Protein AF-A0A534YX57-F1 (afdb_monomer)

Secondary structure (DSSP, 8-state):
-----PPP-HHHHHTS-TTSEEEEETTEEEEEESSPP-HHHHHHHHHHTT-SEEEEEETTTTEEEEEEEETTEEEEEEEEESS-EE--TT-TTS-EEGGGGSPP-

Mean predicted aligned error: 5.79 Å

Solvent-accessible surface area (backbone atoms only — not comparable to full-atom values): 6204 Å² total; per-residue (Å²): 133,85,70,85,81,67,66,51,49,73,69,57,57,59,68,50,59,58,80,32,34,40,39,29,48,69,38,28,70,47,87,60,37,81,61,86,72,65,51,70,64,50,51,53,50,41,45,73,72,63,46,50,30,45,36,42,38,36,50,88,84,33,33,42,38,34,32,36,51,52,98,80,37,82,42,79,78,46,76,46,61,57,76,46,80,42,62,47,84,90,43,55,94,45,81,43,57,46,49,72,53,52,79,81,133

Radius of gyration: 13.32 Å; Cα contacts (8 Å, |Δi|>4): 173; chains: 1; bounding box: 28×33×34 Å

pLDDT: mean 84.55, std 11.92, range [34.34, 96.19]

Sequence (105 aa):
MSGERRRATYEDL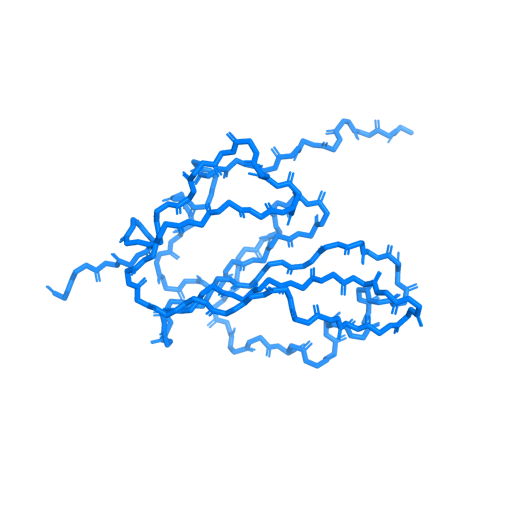CKVPDHLVAEIIDGELISPSTGALDRGRKMQVYARERLGHLWIVDPSPRTLEIYSLEDGRWVVLGTHAGSAHVRAEPFEAVELVTTRWWREP

Foldseek 3Di:
DPDPQDFDDLVNLLPPPLQWKWKAWQRHIDDTHNDDPPCVVVLLVSLVVVTAKMWIQHNVQLKIWIWGQDPSDTDTPDIDGAFDWDQDPPRNVDTRTSN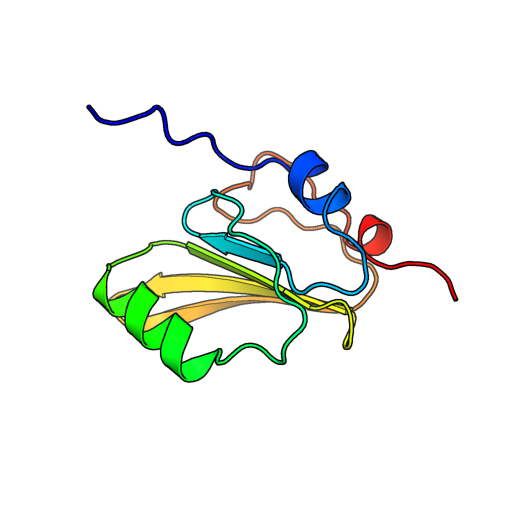SSYDDD

Structure (mmCIF, N/CA/C/O backbone):
data_AF-A0A534YX57-F1
#
_entry.id   AF-A0A534YX57-F1
#
loop_
_atom_site.group_PDB
_atom_site.id
_atom_site.type_symbol
_atom_site.label_atom_id
_atom_site.label_alt_id
_atom_site.label_comp_id
_atom_site.label_asym_id
_atom_site.label_entity_id
_atom_site.label_seq_id
_atom_site.pdbx_PDB_ins_code
_atom_site.Cartn_x
_atom_site.Cartn_y
_atom_site.Cartn_z
_atom_site.occupancy
_atom_site.B_iso_or_equiv
_atom_site.auth_seq_id
_atom_site.auth_comp_id
_atom_site.auth_asym_id
_atom_site.auth_atom_id
_atom_site.pdbx_PDB_model_num
ATOM 1 N N . MET A 1 1 ? -2.476 22.919 14.879 1.00 34.34 1 MET A N 1
ATOM 2 C CA . MET A 1 1 ? -2.191 23.217 13.462 1.00 34.34 1 MET A CA 1
ATOM 3 C C . MET A 1 1 ? -2.335 21.916 12.687 1.00 34.34 1 MET A C 1
ATOM 5 O O . MET A 1 1 ? -1.375 21.164 12.607 1.00 34.34 1 MET A O 1
ATOM 9 N N . SER A 1 2 ? -3.546 21.576 12.239 1.00 45.94 2 SER A N 1
ATOM 10 C CA . SER A 1 2 ? -3.729 20.421 11.355 1.00 45.94 2 SER A CA 1
ATOM 11 C C . SER A 1 2 ? -3.248 20.871 9.982 1.0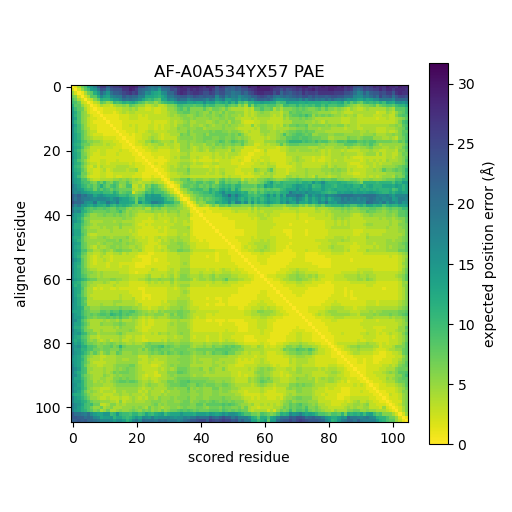0 45.94 2 SER A C 1
ATOM 13 O O . SER A 1 2 ? -3.957 21.618 9.317 1.00 45.94 2 SER A O 1
ATOM 15 N N . GLY A 1 3 ? -2.009 20.534 9.618 1.00 46.38 3 GLY A N 1
ATOM 16 C CA . GLY A 1 3 ? -1.552 20.722 8.244 1.00 46.38 3 GLY A CA 1
ATOM 17 C C . GLY A 1 3 ? -2.514 19.982 7.319 1.00 46.38 3 GLY A C 1
ATOM 18 O O . GLY A 1 3 ? -2.968 18.890 7.667 1.00 46.38 3 GLY A O 1
ATOM 19 N N . GLU A 1 4 ? -2.893 20.596 6.202 1.00 50.69 4 GLU A N 1
ATOM 20 C CA . GLU A 1 4 ? -3.679 19.924 5.170 1.00 50.69 4 GLU A CA 1
ATOM 21 C C . GLU A 1 4 ? -2.941 18.651 4.750 1.00 50.69 4 GLU A C 1
ATOM 23 O O . GLU A 1 4 ? -1.905 18.692 4.089 1.00 50.69 4 GLU A O 1
ATOM 28 N N . ARG A 1 5 ? -3.456 17.512 5.215 1.00 60.12 5 ARG A N 1
ATOM 29 C CA . ARG A 1 5 ? -2.985 16.179 4.859 1.00 60.12 5 ARG A CA 1
ATOM 30 C C . ARG A 1 5 ? -3.287 15.954 3.381 1.00 60.12 5 ARG A C 1
ATOM 32 O O . ARG A 1 5 ? -4.438 15.721 3.005 1.00 60.12 5 ARG A O 1
ATOM 39 N N . ARG A 1 6 ? -2.281 16.157 2.520 1.00 75.44 6 ARG A N 1
ATOM 40 C CA . ARG A 1 6 ? -2.433 16.043 1.065 1.00 75.44 6 ARG A CA 1
ATOM 41 C C . ARG A 1 6 ? -2.500 14.567 0.700 1.00 75.44 6 ARG A C 1
ATOM 43 O O . ARG A 1 6 ? -1.511 13.852 0.839 1.00 75.44 6 ARG A O 1
ATOM 50 N N . ARG A 1 7 ? -3.632 14.145 0.132 1.00 80.94 7 ARG A N 1
ATOM 51 C CA . ARG A 1 7 ? -3.745 12.832 -0.511 1.00 80.94 7 ARG A CA 1
ATOM 52 C C . ARG A 1 7 ? -2.665 12.686 -1.586 1.00 80.94 7 ARG A C 1
ATOM 54 O O . ARG A 1 7 ? -2.549 13.528 -2.476 1.00 80.94 7 ARG A O 1
ATOM 61 N N . ALA A 1 8 ? -1.882 11.624 -1.491 1.00 85.06 8 ALA A N 1
ATOM 62 C CA . ALA A 1 8 ? -1.036 11.132 -2.554 1.00 85.06 8 ALA A CA 1
ATOM 63 C C . ALA A 1 8 ? -1.854 10.868 -3.813 1.00 85.06 8 ALA A C 1
ATOM 65 O O . ALA A 1 8 ? -3.041 10.556 -3.784 1.00 85.06 8 ALA A O 1
ATOM 66 N N . THR A 1 9 ? -1.184 11.001 -4.937 1.00 85.94 9 THR A N 1
ATOM 67 C CA . THR A 1 9 ? -1.727 10.734 -6.257 1.00 85.94 9 THR A CA 1
ATOM 68 C C . THR A 1 9 ? -0.941 9.603 -6.899 1.00 85.94 9 THR A C 1
ATOM 70 O O . THR A 1 9 ? 0.164 9.261 -6.472 1.00 85.94 9 THR A O 1
ATOM 73 N N . TYR A 1 10 ? -1.477 9.047 -7.982 1.00 81.62 10 TYR A N 1
ATOM 74 C CA . TYR A 1 10 ? -0.737 8.091 -8.801 1.00 81.62 10 TYR A CA 1
ATOM 75 C C . TYR A 1 10 ? 0.616 8.646 -9.282 1.00 81.62 10 TYR A C 1
ATOM 77 O O . TYR A 1 10 ? 1.599 7.912 -9.347 1.00 81.62 10 TYR A O 1
ATOM 85 N N . GLU A 1 11 ? 0.701 9.950 -9.560 1.00 85.75 11 GLU A N 1
ATOM 86 C CA . GLU A 1 11 ? 1.958 10.594 -9.948 1.00 85.75 11 GLU A CA 1
ATOM 87 C C . GLU A 1 11 ? 2.995 10.603 -8.824 1.00 85.75 11 GLU A C 1
ATOM 89 O O . GLU A 1 11 ? 4.190 10.542 -9.103 1.00 85.75 11 GLU A O 1
ATOM 94 N N . ASP A 1 12 ? 2.566 10.674 -7.562 1.00 85.88 12 ASP A N 1
ATOM 95 C CA . ASP A 1 12 ? 3.479 10.609 -6.420 1.00 85.88 12 ASP A CA 1
ATOM 96 C C . ASP A 1 12 ? 4.099 9.212 -6.293 1.00 85.88 12 ASP A C 1
ATOM 98 O O . ASP A 1 12 ? 5.299 9.105 -6.051 1.00 85.88 12 ASP A O 1
ATOM 102 N N . LEU A 1 13 ? 3.321 8.152 -6.553 1.00 83.75 13 LEU A N 1
ATOM 103 C CA . LEU A 1 13 ? 3.836 6.779 -6.623 1.00 83.75 13 LEU A CA 1
ATOM 104 C C . LEU A 1 13 ? 4.845 6.599 -7.758 1.00 83.75 13 LEU A C 1
ATOM 106 O O . LEU A 1 13 ? 5.900 6.015 -7.547 1.00 83.75 13 LEU A O 1
ATOM 110 N N . CYS A 1 14 ? 4.564 7.140 -8.945 1.00 84.00 14 CYS A N 1
ATOM 111 C CA . CYS A 1 14 ? 5.479 7.054 -10.089 1.00 84.00 14 CYS A CA 1
ATOM 112 C C . CYS A 1 14 ? 6.814 7.789 -9.867 1.00 84.00 14 CYS A C 1
ATOM 114 O O . CYS A 1 14 ? 7.770 7.550 -10.600 1.00 84.00 14 CYS A O 1
ATOM 116 N N . LYS A 1 15 ? 6.891 8.696 -8.884 1.00 85.94 15 LYS A N 1
ATOM 117 C CA . LYS A 1 15 ? 8.137 9.375 -8.493 1.00 85.94 15 LYS A CA 1
ATOM 118 C C . LYS A 1 15 ? 8.958 8.571 -7.487 1.00 85.94 15 LYS A C 1
ATOM 120 O O . LYS A 1 15 ? 10.117 8.918 -7.260 1.00 85.94 15 LYS A O 1
ATOM 125 N N . VAL A 1 16 ? 8.380 7.541 -6.865 1.00 83.62 16 VAL A N 1
ATOM 126 C CA . VAL A 1 16 ? 9.122 6.657 -5.965 1.00 83.62 16 VAL A CA 1
ATOM 127 C C . VAL A 1 16 ? 10.146 5.878 -6.792 1.00 83.62 16 VAL A C 1
ATOM 129 O O . VAL A 1 16 ? 9.773 5.268 -7.794 1.00 83.62 16 VAL A O 1
ATOM 132 N N . PRO A 1 17 ? 11.434 5.891 -6.408 1.00 83.81 17 PRO A N 1
ATOM 133 C CA . PRO A 1 17 ? 12.427 5.052 -7.055 1.00 83.81 17 PRO A CA 1
ATOM 134 C C . PRO A 1 17 ? 11.998 3.582 -7.056 1.00 83.81 17 PRO A C 1
ATOM 136 O O . PRO A 1 17 ? 11.622 3.036 -6.024 1.00 83.81 17 PRO A O 1
ATOM 139 N N . ASP A 1 18 ? 12.120 2.945 -8.213 1.00 79.25 18 ASP A N 1
ATOM 140 C CA . ASP A 1 18 ? 11.716 1.559 -8.495 1.00 79.25 18 ASP A CA 1
ATOM 141 C C . ASP A 1 18 ? 12.335 0.474 -7.604 1.00 79.25 18 ASP A C 1
ATOM 143 O O . ASP A 1 18 ? 11.897 -0.665 -7.647 1.00 79.25 18 ASP A O 1
ATOM 147 N N . HIS A 1 19 ? 13.355 0.785 -6.813 1.00 79.50 19 HIS A N 1
ATOM 148 C CA . HIS A 1 19 ? 13.989 -0.145 -5.881 1.00 79.50 19 HIS A CA 1
ATOM 149 C C . HIS A 1 19 ? 13.489 0.029 -4.441 1.00 79.50 19 HIS A C 1
ATOM 151 O O . HIS A 1 19 ? 13.987 -0.642 -3.537 1.00 79.50 19 HIS A O 1
ATOM 157 N N . LEU A 1 20 ? 12.551 0.951 -4.204 1.00 85.00 20 LEU A N 1
ATOM 158 C CA . LEU A 1 20 ? 11.983 1.223 -2.890 1.00 85.00 20 LEU A CA 1
ATOM 159 C C . LEU A 1 20 ? 10.566 0.675 -2.786 1.00 85.00 20 LEU A C 1
ATOM 161 O O . LEU A 1 20 ? 9.760 0.798 -3.705 1.00 85.00 20 LEU A O 1
ATOM 165 N N . VAL A 1 21 ? 10.249 0.136 -1.613 1.00 85.44 21 VAL A N 1
ATOM 166 C CA . VAL A 1 21 ? 8.875 -0.195 -1.243 1.00 85.44 21 VAL A CA 1
ATOM 167 C C . VAL A 1 21 ? 8.156 1.103 -0.890 1.00 85.44 21 VAL A C 1
ATOM 169 O O . VAL A 1 21 ? 8.634 1.858 -0.034 1.00 85.44 21 VAL A O 1
ATOM 172 N N . ALA A 1 22 ? 7.014 1.354 -1.530 1.00 88.88 22 ALA A N 1
ATOM 173 C CA . ALA A 1 22 ? 6.144 2.482 -1.214 1.00 88.88 22 ALA A CA 1
ATOM 174 C C . ALA A 1 22 ? 4.966 2.030 -0.344 1.00 88.88 22 ALA A C 1
ATOM 176 O O . ALA A 1 22 ? 4.359 0.988 -0.593 1.00 88.88 22 ALA A O 1
ATOM 177 N N . GLU A 1 23 ? 4.616 2.848 0.645 1.00 90.56 23 GLU A N 1
ATOM 178 C CA . GLU A 1 23 ? 3.441 2.647 1.490 1.00 90.56 23 GLU A CA 1
ATOM 179 C C . GLU A 1 23 ? 2.512 3.849 1.345 1.00 90.56 23 GLU A C 1
ATOM 181 O O . GLU A 1 23 ? 2.956 4.992 1.482 1.00 90.56 23 GLU A O 1
ATOM 186 N N . ILE A 1 24 ? 1.226 3.600 1.097 1.00 89.88 24 ILE A N 1
ATOM 187 C CA . ILE A 1 24 ? 0.196 4.634 1.208 1.00 89.88 24 ILE A CA 1
ATOM 188 C C . ILE A 1 24 ? -0.722 4.306 2.370 1.00 89.88 24 ILE A C 1
ATOM 190 O O . ILE A 1 24 ? -1.265 3.208 2.439 1.00 89.88 24 ILE A O 1
ATOM 194 N N . ILE A 1 25 ? -0.923 5.276 3.253 1.00 89.38 25 ILE A N 1
ATOM 195 C CA . ILE A 1 25 ? -1.741 5.140 4.454 1.00 89.38 25 ILE A CA 1
ATOM 196 C C . ILE A 1 25 ? -2.833 6.200 4.426 1.00 89.38 25 ILE A C 1
ATOM 198 O O . ILE A 1 25 ? -2.524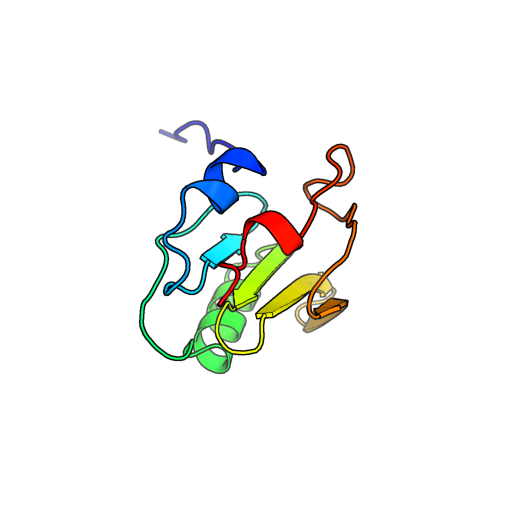 7.385 4.360 1.00 89.38 25 ILE A O 1
ATOM 202 N N . ASP A 1 26 ? -4.103 5.791 4.449 1.00 88.56 26 ASP A N 1
ATOM 203 C CA . ASP A 1 26 ? -5.263 6.700 4.350 1.00 88.56 26 ASP A CA 1
ATOM 204 C C . ASP A 1 26 ? -5.170 7.709 3.196 1.00 88.56 26 ASP A C 1
ATOM 206 O O . ASP A 1 26 ? -5.683 8.829 3.235 1.00 88.56 26 ASP A O 1
ATOM 210 N N . GLY A 1 27 ? -4.516 7.274 2.124 1.00 86.56 27 GLY A N 1
ATOM 211 C CA . GLY A 1 27 ? -4.298 8.069 0.937 1.00 86.56 27 GLY A CA 1
ATOM 212 C C . GLY A 1 27 ? -3.055 8.951 0.985 1.00 86.56 27 GLY A C 1
ATOM 213 O O . GLY A 1 27 ? -2.861 9.678 0.031 1.00 86.56 27 GLY A O 1
ATOM 214 N N . GLU A 1 28 ? -2.202 8.907 2.008 1.00 87.31 28 GLU A N 1
ATOM 215 C CA . GLU A 1 28 ? -0.928 9.639 2.065 1.00 87.31 28 GLU A CA 1
ATOM 216 C C . GLU A 1 28 ? 0.274 8.737 1.766 1.00 87.31 28 GLU A C 1
ATOM 218 O O . GLU A 1 28 ? 0.402 7.659 2.341 1.00 87.31 28 GLU A O 1
ATOM 223 N N . LEU A 1 29 ? 1.181 9.188 0.895 1.00 87.12 29 LEU A N 1
ATOM 224 C CA . LEU A 1 29 ? 2.419 8.477 0.577 1.00 87.12 29 LEU A CA 1
ATOM 225 C C . LEU A 1 29 ? 3.415 8.681 1.718 1.00 87.12 29 LEU A C 1
ATOM 227 O O . LEU A 1 29 ? 3.832 9.807 1.996 1.00 87.12 29 LEU A O 1
ATOM 231 N N . ILE A 1 30 ? 3.816 7.587 2.350 1.00 85.19 30 ILE A N 1
ATOM 232 C CA . ILE A 1 30 ? 4.831 7.579 3.400 1.00 85.19 30 ILE A CA 1
ATOM 233 C C . ILE A 1 30 ? 6.206 7.357 2.772 1.00 85.19 30 ILE A C 1
ATOM 235 O O . ILE A 1 30 ? 6.327 6.759 1.702 1.00 85.19 30 ILE A O 1
ATOM 239 N N . SER A 1 31 ? 7.251 7.870 3.431 1.00 75.56 31 SER A N 1
ATOM 240 C CA . SER A 1 31 ? 8.637 7.780 2.966 1.00 75.56 31 SER A CA 1
ATOM 241 C C . SER A 1 31 ? 8.983 6.347 2.526 1.00 75.56 31 SER A C 1
ATOM 243 O O . SER A 1 31 ? 8.946 5.444 3.372 1.00 75.56 31 SER A O 1
ATOM 245 N N . PRO A 1 32 ? 9.341 6.135 1.248 1.00 76.31 32 PRO A N 1
ATOM 246 C CA . PRO A 1 32 ? 9.700 4.819 0.744 1.00 76.31 32 PRO A CA 1
ATOM 247 C C . PRO A 1 32 ? 10.915 4.253 1.482 1.00 76.31 32 PRO A C 1
ATOM 249 O O . PRO A 1 32 ? 11.782 5.003 1.938 1.00 76.31 32 PRO A O 1
ATOM 252 N N . SER A 1 33 ? 10.998 2.929 1.593 1.00 74.50 33 SER A N 1
ATOM 253 C CA . SER A 1 33 ? 12.093 2.265 2.310 1.00 74.50 33 SER A CA 1
ATOM 254 C C . SER A 1 33 ? 12.771 1.187 1.464 1.00 74.50 33 SER A C 1
ATOM 256 O O . SER A 1 33 ? 12.145 0.562 0.614 1.00 74.50 33 SER A O 1
ATOM 258 N N . THR A 1 34 ? 14.080 1.009 1.676 1.00 61.03 34 THR A N 1
ATOM 259 C CA . THR A 1 34 ? 14.941 0.039 0.967 1.00 61.03 34 THR A CA 1
ATOM 260 C C . THR A 1 34 ? 14.912 -1.364 1.578 1.00 61.03 34 THR A C 1
ATOM 262 O O . THR A 1 34 ? 15.446 -2.302 0.994 1.00 61.03 34 THR A O 1
ATOM 265 N N . GLY A 1 35 ? 14.373 -1.510 2.790 1.00 59.84 35 GLY A N 1
ATOM 266 C CA . GLY A 1 35 ? 14.368 -2.772 3.525 1.00 59.84 35 GLY A CA 1
ATOM 267 C C . GLY A 1 35 ? 13.118 -3.594 3.245 1.00 59.84 35 GLY A C 1
ATOM 268 O O . GLY A 1 35 ? 12.051 -3.031 3.003 1.00 59.84 35 GLY A O 1
ATOM 269 N N . ALA A 1 36 ? 13.238 -4.922 3.366 1.00 59.00 36 ALA A N 1
ATOM 270 C CA . ALA A 1 36 ? 12.075 -5.784 3.538 1.00 59.00 36 ALA A CA 1
ATOM 271 C C . ALA A 1 36 ? 11.205 -5.178 4.644 1.00 59.00 36 ALA A C 1
ATOM 273 O O . ALA A 1 36 ? 11.686 -4.933 5.756 1.00 59.00 36 ALA A O 1
ATOM 274 N N . LEU A 1 37 ? 9.962 -4.851 4.303 1.00 64.06 37 LEU A N 1
ATOM 275 C CA . LEU A 1 37 ? 9.045 -4.194 5.214 1.00 64.06 37 LEU A CA 1
ATOM 276 C C . LEU A 1 37 ? 8.981 -5.018 6.509 1.00 64.06 37 LEU A C 1
ATOM 278 O O . LEU A 1 37 ? 8.710 -6.218 6.446 1.00 64.06 37 LEU A O 1
ATOM 282 N N . ASP A 1 38 ? 9.172 -4.403 7.686 1.00 76.94 38 ASP A N 1
ATOM 283 C CA . ASP A 1 38 ? 8.731 -5.010 8.956 1.00 76.94 38 ASP A CA 1
ATOM 284 C C . ASP A 1 38 ? 7.199 -4.942 9.002 1.00 76.94 38 ASP A C 1
ATOM 286 O O . ASP A 1 38 ? 6.574 -4.213 9.776 1.00 76.94 38 ASP A O 1
ATOM 290 N N . ARG A 1 39 ? 6.600 -5.630 8.030 1.00 81.00 39 ARG A N 1
ATOM 291 C CA . ARG A 1 39 ? 5.215 -5.517 7.617 1.00 81.00 39 ARG A CA 1
ATOM 292 C C . ARG A 1 39 ? 4.313 -5.869 8.776 1.00 81.00 39 ARG A C 1
ATOM 294 O O . ARG A 1 39 ? 3.392 -5.122 9.070 1.00 81.00 39 ARG A O 1
ATOM 301 N N . GLY A 1 40 ? 4.631 -6.954 9.481 1.00 84.81 40 GLY A N 1
ATOM 302 C CA . GLY A 1 40 ? 3.897 -7.375 10.668 1.00 84.81 40 GLY A CA 1
ATOM 303 C C . GLY A 1 40 ? 3.861 -6.283 11.735 1.00 84.81 40 GLY A C 1
ATOM 304 O O . GLY A 1 40 ? 2.778 -5.889 12.169 1.00 84.81 40 GLY A O 1
ATOM 305 N N . ARG A 1 41 ? 5.021 -5.738 12.124 1.00 87.81 41 ARG A N 1
ATOM 306 C CA . ARG A 1 41 ? 5.085 -4.703 13.163 1.00 87.81 41 ARG A CA 1
ATOM 307 C C . ARG A 1 41 ? 4.417 -3.402 12.727 1.00 87.81 41 ARG A C 1
ATOM 309 O O . ARG A 1 41 ? 3.679 -2.811 13.511 1.00 87.81 41 ARG A O 1
ATOM 316 N N . LYS A 1 42 ? 4.651 -2.950 11.493 1.00 87.75 42 LYS A N 1
ATOM 317 C CA . LYS A 1 42 ? 4.030 -1.734 10.950 1.00 87.75 42 LYS A CA 1
ATOM 318 C C . LYS A 1 42 ? 2.516 -1.875 10.855 1.00 87.75 42 LYS A C 1
ATOM 320 O O . LYS A 1 42 ? 1.810 -1.018 11.369 1.00 87.75 42 LYS A O 1
ATOM 325 N N . MET A 1 43 ? 2.012 -2.987 10.318 1.00 90.44 43 MET A N 1
ATOM 326 C CA . MET A 1 43 ? 0.574 -3.258 10.241 1.00 90.44 43 MET A CA 1
ATOM 327 C C . MET A 1 43 ? -0.079 -3.284 11.628 1.00 90.44 43 MET A C 1
ATOM 329 O O . MET A 1 43 ? -1.180 -2.762 11.785 1.00 90.44 43 MET A O 1
ATOM 333 N N . GLN A 1 44 ? 0.587 -3.833 12.650 1.00 90.25 44 GLN A N 1
ATOM 334 C CA . GLN A 1 44 ? 0.092 -3.774 14.032 1.00 90.25 44 GLN A CA 1
ATOM 335 C C . GLN A 1 44 ? 0.004 -2.337 14.555 1.00 90.25 44 GLN A C 1
ATOM 337 O O . GLN A 1 44 ? -0.996 -1.969 15.172 1.00 90.25 44 GLN A O 1
ATOM 342 N N . VAL A 1 45 ? 1.034 -1.521 14.308 1.00 91.12 45 VAL A N 1
ATOM 343 C CA . VAL A 1 45 ? 1.022 -0.101 14.681 1.00 91.12 45 VAL A CA 1
ATOM 344 C C . VAL A 1 45 ? -0.108 0.617 13.946 1.00 91.12 45 VAL A C 1
ATOM 346 O O . VAL A 1 45 ? -0.935 1.245 14.593 1.00 91.12 45 VAL A O 1
ATOM 349 N N . TYR A 1 46 ? -0.212 0.461 12.629 1.00 91.94 46 TYR A N 1
ATOM 350 C CA . TYR A 1 46 ? -1.224 1.135 11.818 1.00 91.94 46 TYR A CA 1
ATOM 351 C C . TYR A 1 46 ? -2.659 0.747 12.200 1.00 91.94 46 TYR A C 1
ATOM 353 O O . TYR A 1 46 ? -3.520 1.619 12.288 1.00 91.94 46 TYR A O 1
ATOM 361 N N . ALA A 1 47 ? -2.905 -0.528 12.521 1.00 93.06 47 ALA A N 1
ATOM 362 C CA . ALA A 1 47 ? -4.198 -0.976 13.036 1.00 93.06 47 ALA A CA 1
ATOM 363 C C . ALA A 1 47 ? -4.530 -0.335 14.390 1.00 93.06 47 ALA A C 1
ATOM 365 O O . ALA A 1 47 ? -5.660 0.097 14.616 1.00 93.06 47 ALA A O 1
ATOM 366 N N . ARG A 1 48 ? -3.544 -0.242 15.294 1.00 92.50 48 ARG A N 1
ATOM 367 C CA . ARG A 1 48 ? -3.724 0.406 16.602 1.00 92.50 48 ARG A CA 1
ATOM 368 C C . ARG A 1 48 ? -4.045 1.893 16.460 1.00 92.50 48 ARG A C 1
ATOM 370 O O . ARG A 1 48 ? -4.891 2.391 17.198 1.00 92.50 48 ARG A O 1
ATOM 377 N N . GLU A 1 49 ? -3.421 2.565 15.497 1.00 93.50 49 GLU A N 1
ATOM 378 C CA . GLU A 1 49 ? -3.704 3.965 15.159 1.00 93.50 49 GLU A CA 1
ATOM 379 C C . GLU A 1 49 ? -5.003 4.144 14.341 1.00 93.50 49 GLU A C 1
ATOM 381 O O . GLU A 1 49 ? -5.364 5.270 14.008 1.00 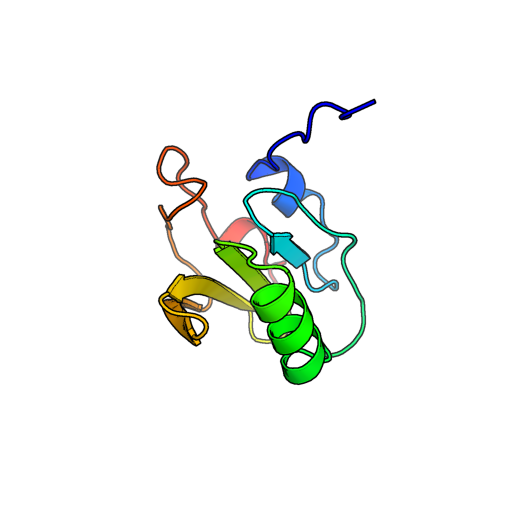93.50 49 GLU A O 1
ATOM 386 N N . ARG A 1 50 ? -5.740 3.057 14.058 1.00 92.75 50 ARG A N 1
ATOM 387 C CA . ARG A 1 50 ? -7.018 3.043 13.322 1.00 92.75 50 ARG A CA 1
ATOM 388 C C . ARG A 1 50 ? -6.939 3.652 11.920 1.00 92.75 50 ARG A C 1
ATOM 390 O O . ARG A 1 50 ? -7.870 4.328 11.487 1.00 92.75 50 ARG A O 1
ATOM 397 N N . LEU A 1 51 ? -5.834 3.403 11.225 1.00 91.50 51 LEU A N 1
ATOM 398 C CA . LEU A 1 51 ? -5.671 3.809 9.833 1.00 91.50 51 LEU A CA 1
ATOM 399 C C . LEU A 1 51 ? -6.594 2.952 8.965 1.00 91.50 51 LEU A C 1
ATOM 401 O O . LEU A 1 51 ? -6.579 1.728 9.072 1.00 91.50 51 LEU A O 1
ATOM 405 N N . GLY A 1 52 ? -7.437 3.594 8.164 1.00 92.69 52 GLY A N 1
ATOM 406 C CA . GLY A 1 52 ? -8.511 2.941 7.418 1.00 92.69 52 GLY A CA 1
ATOM 407 C C . GLY A 1 52 ? -8.013 2.132 6.225 1.00 92.69 52 GLY A C 1
ATOM 408 O O . GLY A 1 52 ? -8.531 1.048 5.975 1.00 92.69 52 GLY A O 1
ATOM 409 N N . HIS A 1 53 ? -6.996 2.629 5.517 1.00 94.00 53 HIS A N 1
ATOM 410 C CA . HIS A 1 53 ? -6.445 1.985 4.323 1.00 94.00 53 HIS A CA 1
ATOM 411 C C . HIS A 1 53 ? -4.922 1.908 4.362 1.00 94.00 53 HIS A C 1
ATOM 413 O O . HIS A 1 53 ? -4.253 2.874 4.735 1.00 94.00 53 HIS A O 1
ATOM 419 N N . LEU A 1 54 ? -4.379 0.787 3.891 1.00 92.62 54 LEU A N 1
ATOM 420 C CA . LEU A 1 54 ? -2.948 0.595 3.670 1.00 92.62 54 LEU A CA 1
ATOM 421 C C . LEU A 1 54 ? -2.726 -0.000 2.280 1.00 92.62 54 LEU A C 1
ATOM 423 O O . LEU A 1 54 ? -3.288 -1.038 1.947 1.00 92.62 54 LEU A O 1
ATOM 427 N N . TRP A 1 55 ? -1.893 0.643 1.472 1.00 93.19 55 TRP A N 1
ATOM 428 C CA . TRP A 1 55 ? -1.410 0.093 0.210 1.00 93.19 55 TRP A CA 1
ATOM 429 C C . TRP A 1 55 ? 0.086 -0.158 0.323 1.00 93.19 55 TRP A C 1
ATOM 431 O O . TRP A 1 55 ? 0.819 0.708 0.802 1.00 93.19 55 TRP A O 1
ATOM 441 N N . ILE A 1 56 ? 0.534 -1.319 -0.144 1.00 90.94 56 ILE A N 1
ATOM 442 C CA . ILE A 1 56 ? 1.948 -1.691 -0.206 1.00 90.94 56 ILE A CA 1
ATOM 443 C C . ILE A 1 56 ? 2.295 -1.940 -1.669 1.00 90.94 56 ILE A C 1
ATOM 445 O O . ILE A 1 56 ? 1.713 -2.818 -2.307 1.00 90.94 56 ILE A O 1
ATOM 449 N N . VAL A 1 57 ? 3.241 -1.165 -2.192 1.00 90.19 57 VAL A N 1
ATOM 450 C CA . VAL A 1 57 ? 3.819 -1.357 -3.524 1.00 90.19 57 VAL A CA 1
ATOM 451 C C . VAL A 1 57 ? 5.216 -1.926 -3.332 1.00 90.19 57 VAL A C 1
ATOM 453 O O . VAL A 1 57 ? 6.112 -1.215 -2.877 1.00 90.19 57 VAL A O 1
ATOM 456 N N . ASP A 1 58 ? 5.395 -3.205 -3.657 1.00 88.69 58 ASP A N 1
ATOM 457 C CA . ASP A 1 58 ? 6.684 -3.888 -3.554 1.00 88.69 58 ASP A CA 1
ATOM 458 C C . ASP A 1 58 ? 7.245 -4.177 -4.956 1.00 88.69 58 ASP A C 1
ATOM 460 O O . ASP A 1 58 ? 6.682 -4.999 -5.690 1.00 88.69 58 ASP A O 1
ATOM 464 N N . PRO A 1 59 ? 8.344 -3.519 -5.361 1.00 86.81 59 PRO A N 1
ATOM 465 C CA . PRO A 1 59 ? 8.925 -3.715 -6.682 1.00 86.81 59 PRO A CA 1
ATOM 466 C C . PRO A 1 59 ? 9.691 -5.034 -6.844 1.00 86.81 59 PRO A C 1
ATOM 468 O O . PRO A 1 59 ? 9.933 -5.443 -7.981 1.00 86.81 59 PRO A O 1
ATOM 471 N N . SER A 1 60 ? 10.062 -5.718 -5.753 1.00 85.38 60 SER A N 1
ATOM 472 C CA . SER A 1 60 ? 10.822 -6.975 -5.813 1.00 85.38 60 SER A CA 1
ATOM 473 C C . SER A 1 60 ? 9.972 -8.140 -6.352 1.00 85.38 60 SER A C 1
ATOM 475 O O . SER A 1 60 ? 10.324 -8.699 -7.395 1.00 85.38 60 SER A O 1
ATOM 477 N N . PRO A 1 61 ? 8.801 -8.468 -5.763 1.00 88.56 61 PRO A N 1
ATOM 478 C CA . PRO A 1 61 ? 7.826 -9.367 -6.369 1.00 88.56 61 PRO A CA 1
ATOM 479 C C . PRO A 1 61 ? 6.888 -8.656 -7.366 1.00 88.56 61 PRO A C 1
ATOM 481 O O . PRO A 1 61 ? 6.062 -9.323 -7.986 1.00 88.56 61 PRO A O 1
ATOM 484 N N . ARG A 1 62 ? 7.003 -7.329 -7.546 1.00 91.12 62 ARG A N 1
ATOM 485 C CA . ARG A 1 62 ? 6.141 -6.492 -8.408 1.00 91.12 62 ARG A CA 1
ATOM 486 C C . ARG A 1 62 ? 4.664 -6.620 -8.048 1.00 91.12 62 ARG A C 1
ATOM 488 O O . ARG A 1 62 ? 3.829 -6.968 -8.890 1.00 91.12 62 ARG A O 1
ATOM 495 N N . THR A 1 63 ? 4.352 -6.358 -6.785 1.00 91.81 63 THR A N 1
ATOM 496 C CA . THR A 1 63 ? 2.998 -6.477 -6.243 1.00 91.81 63 THR A CA 1
ATOM 497 C C . THR A 1 63 ? 2.466 -5.151 -5.731 1.00 91.81 63 THR A C 1
ATOM 499 O O . THR A 1 63 ? 3.177 -4.388 -5.081 1.00 91.81 63 THR A O 1
ATOM 502 N N . LEU A 1 64 ? 1.178 -4.922 -5.971 1.00 93.31 64 LEU A N 1
ATOM 503 C CA . LEU A 1 64 ? 0.356 -3.980 -5.226 1.00 93.31 64 LEU A CA 1
ATOM 504 C C . LEU A 1 64 ? -0.582 -4.770 -4.319 1.00 93.31 64 LEU A C 1
ATOM 506 O O . LEU A 1 64 ? -1.416 -5.533 -4.804 1.00 93.31 64 LEU A O 1
ATOM 510 N N . GLU A 1 65 ? -0.465 -4.560 -3.016 1.00 93.56 65 GLU A N 1
ATOM 511 C CA . GLU A 1 65 ? -1.369 -5.118 -2.016 1.00 93.56 65 GLU A CA 1
ATOM 512 C C . GLU A 1 65 ? -2.203 -3.997 -1.392 1.00 93.56 65 GLU A C 1
ATOM 514 O O . GLU A 1 65 ? -1.660 -2.956 -1.021 1.00 93.56 65 GLU A O 1
ATOM 519 N N . ILE A 1 66 ? -3.513 -4.211 -1.274 1.00 95.19 66 ILE A N 1
ATOM 520 C CA . ILE A 1 66 ? -4.478 -3.212 -0.805 1.00 95.19 66 ILE A CA 1
ATOM 521 C C . ILE A 1 66 ? -5.223 -3.769 0.400 1.00 95.19 66 ILE A C 1
ATOM 523 O O . ILE A 1 66 ? -5.812 -4.849 0.329 1.00 95.19 66 ILE A O 1
ATOM 527 N N . TYR A 1 67 ? -5.217 -3.005 1.486 1.00 95.12 67 TYR A N 1
ATOM 528 C CA . TYR A 1 67 ? -5.803 -3.366 2.768 1.00 95.12 67 TYR A CA 1
ATOM 529 C C . TYR A 1 67 ? -6.823 -2.328 3.234 1.00 95.12 67 TYR A C 1
ATOM 531 O O . TYR A 1 67 ? -6.547 -1.128 3.154 1.00 95.12 67 TYR A O 1
ATOM 539 N N . SER A 1 68 ? -7.936 -2.798 3.801 1.00 95.44 68 SER A N 1
ATOM 540 C CA . SER A 1 68 ? -8.845 -2.022 4.658 1.00 95.44 68 SER A CA 1
ATOM 541 C C . SER A 1 68 ? -8.738 -2.495 6.108 1.00 95.44 68 SER A C 1
ATOM 543 O O . SER A 1 68 ? -8.480 -3.672 6.376 1.00 95.44 68 SER A O 1
ATOM 545 N N . LEU A 1 69 ? -8.919 -1.587 7.065 1.00 96.19 69 LEU A N 1
ATOM 546 C CA . LEU A 1 69 ? -9.059 -1.940 8.475 1.00 96.19 69 LEU A CA 1
ATOM 547 C C . LEU A 1 69 ? -10.543 -2.063 8.833 1.00 96.19 69 LEU A C 1
ATOM 549 O O . LEU A 1 69 ? -11.256 -1.066 8.910 1.00 96.19 69 LEU A O 1
ATOM 553 N N . GLU A 1 70 ? -10.986 -3.281 9.130 1.00 94.50 70 GLU A N 1
ATOM 554 C CA . GLU A 1 70 ? -12.373 -3.604 9.472 1.00 94.50 70 GLU A CA 1
ATOM 555 C C . GLU A 1 70 ? -12.419 -4.289 10.838 1.00 94.50 70 GLU A C 1
ATOM 557 O O . GLU A 1 70 ? -11.740 -5.289 11.068 1.00 94.50 70 GLU A O 1
ATOM 562 N N . ASP A 1 71 ? -13.173 -3.725 11.787 1.00 93.44 71 ASP A N 1
ATOM 563 C CA . ASP A 1 71 ? -13.286 -4.235 13.165 1.00 93.44 71 ASP A CA 1
ATOM 564 C C . ASP A 1 71 ? -11.928 -4.555 13.831 1.00 93.44 71 ASP A C 1
ATOM 566 O O . ASP A 1 71 ? -11.770 -5.520 14.583 1.00 93.44 71 ASP A O 1
ATOM 570 N N . GLY A 1 72 ? -10.913 -3.734 13.538 1.00 91.31 72 GLY A N 1
ATOM 571 C CA . GLY A 1 72 ? -9.552 -3.894 14.057 1.00 91.31 72 GLY A CA 1
ATOM 572 C C . GLY A 1 72 ? -8.731 -4.998 13.381 1.00 91.31 72 GLY A C 1
ATOM 573 O O . GLY A 1 72 ? -7.663 -5.352 13.884 1.00 91.31 72 GLY A O 1
ATOM 574 N N . ARG A 1 73 ? -9.198 -5.546 12.255 1.00 92.56 73 ARG A N 1
ATOM 575 C CA . ARG A 1 73 ? -8.495 -6.544 11.445 1.00 92.56 73 ARG A CA 1
ATOM 576 C C . ARG A 1 73 ? -8.203 -5.989 10.060 1.00 92.56 73 ARG A C 1
ATOM 578 O O . ARG A 1 73 ? -9.046 -5.344 9.451 1.00 92.56 73 ARG A O 1
ATOM 585 N N . TRP A 1 74 ? -7.010 -6.273 9.556 1.00 95.31 74 TRP A N 1
ATOM 586 C CA . TRP A 1 74 ? -6.685 -5.982 8.166 1.00 95.31 74 TRP A CA 1
ATOM 587 C C . TRP A 1 74 ? -7.376 -6.987 7.251 1.00 95.31 74 TRP A C 1
ATOM 589 O O . TRP A 1 74 ? -7.146 -8.193 7.367 1.00 95.31 74 TRP A O 1
ATOM 599 N N . VAL A 1 75 ? -8.191 -6.479 6.338 1.00 95.31 75 VAL A N 1
ATOM 600 C CA . VAL A 1 75 ? -8.829 -7.229 5.260 1.00 95.31 75 VAL A CA 1
ATOM 601 C C . VAL A 1 75 ? -8.093 -6.907 3.966 1.00 95.31 75 VAL A C 1
ATOM 603 O O . VAL A 1 75 ? -7.800 -5.749 3.681 1.00 95.31 75 VAL A O 1
ATOM 606 N N . VAL A 1 76 ? -7.744 -7.937 3.194 1.00 95.19 76 VAL A N 1
ATOM 607 C CA . VAL A 1 76 ? -7.152 -7.763 1.861 1.00 95.19 76 VAL A CA 1
ATOM 608 C C . VAL A 1 76 ? -8.281 -7.436 0.893 1.00 95.19 76 VAL A C 1
ATOM 610 O O . VAL A 1 76 ? -9.107 -8.298 0.603 1.00 95.19 76 VAL A O 1
ATOM 613 N N . LEU A 1 77 ? -8.294 -6.213 0.371 1.00 94.44 77 LEU A N 1
ATOM 614 C CA . LEU A 1 77 ? -9.216 -5.814 -0.693 1.00 94.44 77 LEU A CA 1
ATOM 615 C C . LEU A 1 77 ? -8.738 -6.302 -2.066 1.00 94.44 77 LEU A C 1
ATOM 617 O O . LEU A 1 77 ? -9.548 -6.569 -2.951 1.00 94.44 77 LEU A O 1
ATOM 621 N N . GLY A 1 78 ? -7.422 -6.439 -2.247 1.00 93.75 78 GLY A N 1
ATOM 622 C CA . GLY A 1 78 ? -6.849 -6.941 -3.488 1.00 93.75 78 GLY A CA 1
ATOM 623 C C . GLY A 1 78 ? -5.340 -7.147 -3.427 1.00 93.75 78 GLY A C 1
ATOM 624 O O . GLY A 1 78 ? -4.617 -6.479 -2.687 1.00 93.75 78 GLY A O 1
ATOM 625 N N . THR A 1 79 ? -4.859 -8.077 -4.248 1.00 94.56 79 THR A N 1
ATOM 626 C CA . THR A 1 79 ? -3.436 -8.253 -4.546 1.00 94.56 79 THR A CA 1
ATOM 627 C C . THR A 1 79 ? -3.272 -8.348 -6.053 1.00 94.56 79 THR A C 1
ATOM 629 O O . THR A 1 79 ? -3.854 -9.220 -6.696 1.00 94.56 79 THR A O 1
ATOM 632 N N . HIS A 1 80 ? -2.478 -7.446 -6.616 1.00 94.31 80 HIS A N 1
ATOM 633 C CA . HIS A 1 80 ? -2.245 -7.344 -8.050 1.00 94.31 80 HIS A CA 1
ATOM 634 C C . HIS A 1 80 ? -0.759 -7.545 -8.333 1.00 94.31 80 HIS A C 1
ATOM 636 O O . HIS A 1 80 ? 0.072 -6.796 -7.822 1.00 94.31 80 HIS A O 1
ATOM 642 N N . ALA A 1 81 ? -0.426 -8.549 -9.141 1.00 90.94 81 ALA A N 1
ATOM 643 C CA . ALA A 1 81 ? 0.946 -8.847 -9.540 1.00 90.94 81 ALA A CA 1
ATOM 644 C C . ALA A 1 81 ? 1.209 -8.397 -10.981 1.00 90.94 81 ALA A C 1
ATOM 646 O O . ALA A 1 81 ? 0.341 -8.530 -11.846 1.00 90.94 81 ALA A O 1
ATOM 647 N N . GLY A 1 82 ? 2.419 -7.907 -11.253 1.00 89.00 82 GLY A N 1
ATOM 648 C CA . GLY A 1 82 ? 2.834 -7.521 -12.600 1.00 89.00 82 GLY A CA 1
ATOM 649 C C . GLY A 1 82 ? 1.947 -6.418 -13.180 1.00 89.00 82 GLY A C 1
ATOM 650 O O . GLY A 1 82 ? 1.779 -5.369 -12.560 1.00 89.00 82 GLY A O 1
ATOM 651 N N . SER A 1 83 ? 1.404 -6.638 -14.378 1.00 88.62 83 SER A N 1
ATOM 652 C CA . SER A 1 83 ? 0.603 -5.660 -15.125 1.00 88.62 83 SER A CA 1
ATOM 653 C C . SER A 1 83 ? -0.882 -5.725 -14.762 1.00 88.62 83 SER A C 1
ATOM 655 O O . SER A 1 83 ? -1.558 -6.698 -15.085 1.00 88.62 83 SER A O 1
ATOM 657 N N . ALA A 1 84 ? -1.409 -4.666 -14.152 1.00 88.75 84 ALA A N 1
ATOM 658 C CA . ALA A 1 84 ? -2.809 -4.546 -13.768 1.00 88.75 84 ALA A CA 1
ATOM 659 C C . ALA A 1 84 ? -3.300 -3.095 -13.885 1.00 88.75 84 ALA A C 1
ATOM 661 O O . ALA A 1 84 ? -2.525 -2.146 -13.751 1.00 88.75 84 ALA A O 1
ATOM 662 N N . HIS A 1 85 ? -4.605 -2.945 -14.107 1.00 91.12 85 HIS A N 1
ATOM 663 C CA . HIS A 1 85 ? -5.333 -1.683 -13.995 1.00 91.12 85 HIS A CA 1
ATOM 664 C C . HIS A 1 85 ? -6.200 -1.771 -12.743 1.00 91.12 85 HIS A C 1
ATOM 666 O O . HIS A 1 85 ? -6.996 -2.701 -12.612 1.00 91.12 85 HIS A O 1
ATOM 672 N N . VAL A 1 86 ? -6.026 -0.839 -11.813 1.00 91.31 86 VAL A N 1
ATOM 673 C CA . VAL A 1 86 ? -6.630 -0.916 -10.482 1.00 91.31 86 VAL A CA 1
ATOM 674 C C . VAL A 1 86 ? -7.383 0.371 -10.185 1.00 91.31 86 VAL A C 1
ATOM 676 O O . VAL A 1 86 ? -6.871 1.462 -10.413 1.00 91.31 86 VAL A O 1
ATOM 679 N N . ARG A 1 87 ? -8.604 0.238 -9.667 1.00 91.50 87 ARG A N 1
ATOM 680 C CA . ARG A 1 87 ? -9.361 1.302 -8.996 1.00 91.50 87 ARG A CA 1
ATOM 681 C C . ARG A 1 87 ? -9.798 0.737 -7.657 1.00 91.50 87 ARG A C 1
ATOM 683 O O . ARG A 1 87 ? -10.483 -0.281 -7.629 1.00 91.50 87 ARG A O 1
ATOM 690 N N . ALA A 1 88 ? -9.369 1.361 -6.573 1.00 89.06 88 ALA A N 1
ATOM 691 C CA . ALA A 1 88 ? -9.675 0.904 -5.226 1.00 89.06 88 ALA A CA 1
ATOM 692 C C . ALA A 1 88 ? -9.619 2.082 -4.258 1.00 89.06 88 ALA A C 1
ATOM 694 O O . ALA A 1 88 ? -8.921 3.067 -4.512 1.00 89.06 88 ALA A O 1
ATOM 695 N N . GLU A 1 89 ? -10.335 1.985 -3.144 1.00 86.62 89 GLU A N 1
ATOM 696 C CA . GLU A 1 89 ? -10.263 2.983 -2.084 1.00 86.62 89 GLU A CA 1
ATOM 697 C C . GLU A 1 89 ? -8.838 3.083 -1.505 1.00 86.62 89 GLU A C 1
ATOM 699 O O . GLU A 1 89 ? -8.145 2.070 -1.369 1.00 86.62 89 GLU A O 1
ATOM 704 N N . PRO A 1 90 ? -8.358 4.295 -1.173 1.00 85.88 90 PRO A N 1
ATOM 705 C CA . PRO A 1 90 ? -9.085 5.567 -1.163 1.00 85.88 90 PRO A CA 1
ATOM 706 C C . PRO A 1 90 ? -8.981 6.370 -2.483 1.00 85.88 90 PRO A C 1
ATOM 708 O O . PRO A 1 90 ? -9.199 7.584 -2.479 1.00 85.88 90 PRO A O 1
ATOM 711 N N . PHE A 1 91 ? -8.629 5.721 -3.602 1.00 85.69 91 PHE A N 1
ATOM 712 C CA . PHE A 1 91 ? -8.368 6.328 -4.918 1.00 85.69 91 PHE A CA 1
ATOM 713 C C . PHE A 1 91 ? -9.251 5.777 -6.047 1.00 85.69 91 PHE A C 1
ATOM 715 O O . PHE A 1 91 ? -8.835 5.764 -7.202 1.00 85.69 91 PHE A O 1
ATOM 722 N N . GLU A 1 92 ? -10.472 5.335 -5.755 1.00 86.88 92 GLU A N 1
ATOM 723 C CA . GLU A 1 92 ? -11.374 4.704 -6.735 1.00 86.88 92 GLU A CA 1
ATOM 724 C C . GLU A 1 92 ? -11.633 5.556 -7.995 1.00 86.88 92 GLU A C 1
ATOM 726 O O . GLU A 1 92 ? -11.885 5.026 -9.075 1.00 86.88 92 GLU A O 1
ATOM 731 N N . ALA A 1 93 ? -11.508 6.881 -7.875 1.00 85.94 93 ALA A N 1
ATOM 732 C CA . ALA A 1 93 ? -11.672 7.825 -8.975 1.00 85.94 93 ALA A CA 1
ATOM 733 C C . ALA A 1 93 ? -10.528 7.786 -10.009 1.00 85.94 93 ALA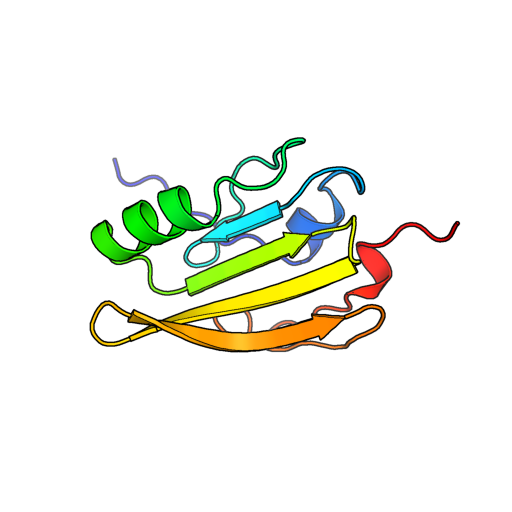 A C 1
ATOM 735 O O . ALA A 1 93 ? -10.695 8.284 -11.123 1.00 85.94 93 ALA A O 1
ATOM 736 N N . VAL A 1 94 ? -9.366 7.218 -9.665 1.00 85.06 94 VAL A N 1
ATOM 737 C CA . VAL A 1 94 ? -8.163 7.197 -10.508 1.00 85.06 94 VAL A CA 1
ATOM 738 C C . VAL A 1 94 ? -7.830 5.760 -10.895 1.00 85.06 94 VAL A C 1
ATOM 740 O O . VAL A 1 94 ? -7.699 4.889 -10.042 1.00 85.06 94 VAL A O 1
ATOM 743 N N . GLU A 1 95 ? -7.648 5.509 -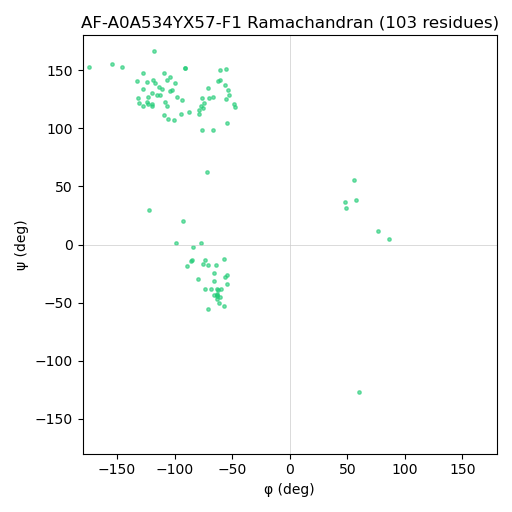12.193 1.00 89.31 95 GLU A N 1
ATOM 744 C CA . GLU A 1 95 ? -7.109 4.229 -12.659 1.00 89.31 95 GLU A CA 1
ATOM 745 C C . GLU A 1 95 ? -5.593 4.20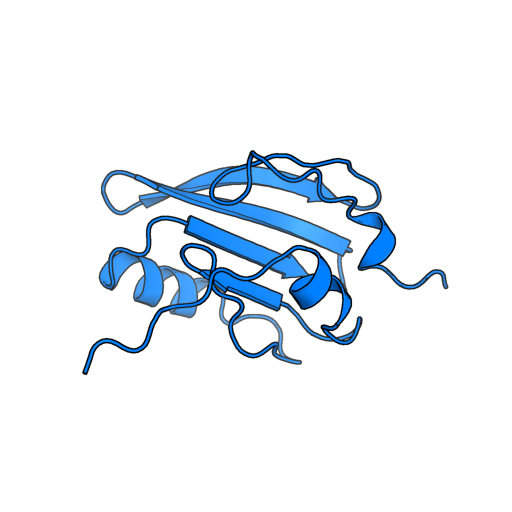3 -12.479 1.00 89.31 95 GLU A C 1
ATOM 747 O O . GLU A 1 95 ? -4.871 4.978 -13.109 1.00 89.31 95 GLU A O 1
ATOM 752 N N . LEU A 1 96 ? -5.108 3.302 -11.631 1.00 87.56 96 LEU A N 1
ATOM 753 C CA . LEU A 1 96 ? -3.684 3.073 -11.447 1.00 87.56 96 LEU A CA 1
ATOM 754 C C . LEU A 1 96 ? -3.244 1.937 -12.368 1.00 87.56 96 LEU A C 1
ATOM 756 O O . LEU A 1 96 ? -3.778 0.831 -12.302 1.00 87.56 96 LEU A O 1
ATOM 760 N N . VAL A 1 97 ? -2.250 2.204 -13.213 1.00 89.88 97 VAL A N 1
ATOM 761 C CA . VAL A 1 97 ? -1.646 1.191 -14.086 1.00 89.88 97 VAL A CA 1
ATOM 762 C C . VAL A 1 97 ? -0.333 0.736 -13.453 1.00 89.88 97 VAL A C 1
ATOM 764 O O . VAL A 1 97 ? 0.645 1.487 -13.434 1.00 89.88 97 VAL A O 1
ATOM 767 N N . THR A 1 98 ? -0.295 -0.476 -12.903 1.00 87.81 98 THR A N 1
ATOM 768 C CA . THR A 1 98 ? 0.843 -0.946 -12.089 1.00 87.81 98 THR A CA 1
ATOM 769 C C . THR A 1 98 ? 2.134 -1.087 -12.897 1.00 87.81 98 THR A C 1
ATOM 771 O O . THR A 1 98 ? 3.219 -0.948 -12.343 1.00 87.81 98 THR A O 1
ATOM 774 N N . THR A 1 99 ? 2.042 -1.278 -14.219 1.00 86.38 99 THR A N 1
ATOM 775 C CA . THR A 1 99 ? 3.214 -1.382 -15.106 1.00 86.38 99 THR A CA 1
ATOM 776 C C . THR A 1 99 ? 4.140 -0.182 -15.039 1.00 86.38 99 THR A C 1
ATOM 778 O O . THR A 1 99 ? 5.333 -0.345 -15.249 1.00 86.38 99 THR A O 1
ATOM 781 N N . ARG A 1 100 ? 3.626 1.011 -14.720 1.00 84.25 100 ARG A N 1
ATOM 782 C CA . ARG A 1 100 ? 4.454 2.222 -14.643 1.00 84.25 100 ARG A CA 1
ATOM 783 C C . ARG A 1 100 ? 5.353 2.276 -13.409 1.00 84.25 100 ARG A C 1
ATOM 785 O O . ARG A 1 100 ? 6.243 3.117 -13.370 1.00 84.25 100 ARG A O 1
ATOM 792 N N . TRP A 1 101 ? 5.127 1.419 -12.414 1.00 83.00 101 TRP A N 1
ATOM 793 C CA . TRP A 1 101 ? 5.980 1.331 -11.223 1.00 83.00 101 TRP A CA 1
ATOM 794 C C . TRP A 1 101 ? 7.138 0.355 -11.407 1.00 83.00 101 TRP A C 1
ATOM 796 O O . TRP A 1 101 ? 8.121 0.413 -10.672 1.00 83.00 101 TRP A O 1
ATOM 806 N N . TRP A 1 102 ? 7.035 -0.546 -12.384 1.00 84.19 102 TRP A N 1
ATOM 807 C CA . TRP A 1 102 ? 8.038 -1.570 -12.634 1.00 84.19 102 TRP A CA 1
ATOM 808 C C . TRP A 1 102 ? 8.962 -1.104 -13.751 1.00 84.19 102 TRP A C 1
ATOM 810 O O . TRP A 1 102 ? 8.501 -0.779 -14.843 1.00 84.19 102 TRP A O 1
ATOM 820 N N . ARG A 1 103 ? 10.276 -1.120 -13.523 1.00 67.88 103 ARG A N 1
ATOM 821 C CA . ARG A 1 103 ? 11.219 -0.950 -14.629 1.00 67.88 103 ARG A CA 1
ATOM 822 C C . ARG A 1 103 ? 11.204 -2.213 -15.505 1.00 67.88 103 ARG A C 1
ATOM 824 O O . ARG A 1 103 ? 11.224 -3.338 -14.986 1.00 67.88 103 ARG A O 1
ATOM 831 N N . GLU A 1 104 ? 11.148 -2.033 -16.823 1.00 58.00 104 GLU A N 1
ATOM 832 C CA . GLU A 1 104 ? 11.466 -3.104 -17.772 1.00 58.00 104 GLU A CA 1
ATOM 833 C C . GLU A 1 104 ? 12.939 -3.522 -17.571 1.00 58.00 104 GLU A C 1
ATOM 835 O O . GLU A 1 104 ? 13.757 -2.661 -17.231 1.00 58.00 104 GLU A O 1
ATOM 840 N N . PRO A 1 105 ? 13.256 -4.829 -17.653 1.00 55.66 105 PRO A N 1
ATOM 841 C CA . PRO A 1 105 ? 14.615 -5.331 -17.449 1.00 55.66 105 PRO A CA 1
ATOM 842 C C . PRO A 1 105 ? 15.633 -4.755 -18.442 1.00 55.66 105 PRO A C 1
ATOM 844 O O . PRO A 1 105 ? 15.238 -4.417 -19.581 1.00 55.66 105 PRO A O 1
#

Nearest PDB structures (foldseek):
  3u4y-assembly2_B  TM=7.394E-01  e=1.287E+00  Desulfofarcimen acetoxidans DSM 771
  5glt-assembly2_B  TM=6.991E-01  e=2.209E+00  Toxascaris leonina
  5nld-assembly1_B  TM=5.899E-01  e=2.490E+00  Gallus gallus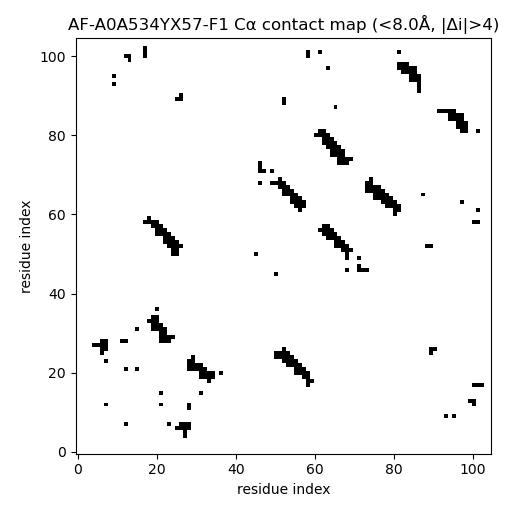
  8fw5-assembly1_I  TM=3.871E-01  e=3.166E+00  Escherichia coli
  3fgb-assembly2_B  TM=3.611E-01  e=1.451E+00  Bacteroides thetaiotaomicron